Protein AF-A0A7S2CZV7-F1 (afdb_monomer_lite)

Secondary structure (DSSP, 8-state):
--HHHHHHHHHHHHHHHHHHTTS-S-TTT-GGGGS--TTGGGS-HHHHHHHHH-SSHHHHHHHHHHHHHHHHHHTTS----HHHHHHHHHHHHHHHHHHHHHHHHH-

Structure (mmCIF, N/CA/C/O backbone):
data_AF-A0A7S2CZV7-F1
#
_entry.id   AF-A0A7S2CZV7-F1
#
loop_
_atom_site.group_PDB
_atom_site.id
_atom_site.type_symbol
_atom_site.label_atom_id
_atom_site.label_alt_id
_atom_site.label_comp_id
_atom_site.label_asym_id
_atom_site.label_entity_id
_atom_site.label_seq_id
_atom_site.pdbx_PDB_ins_code
_atom_site.Cartn_x
_atom_site.Cartn_y
_atom_site.Cartn_z
_atom_site.occupancy
_atom_site.B_iso_or_equiv
_atom_site.auth_seq_id
_atom_site.auth_comp_id
_atom_site.auth_asym_id
_atom_site.auth_atom_id
_atom_site.pdbx_PDB_model_num
ATOM 1 N N . GLN A 1 1 ? -14.243 -10.858 3.213 1.00 54.34 1 GLN A N 1
ATOM 2 C CA . GLN A 1 1 ? -13.498 -10.405 4.406 1.00 54.34 1 GLN A CA 1
ATOM 3 C C . GLN A 1 1 ? -12.040 -10.867 4.311 1.00 54.34 1 GLN A C 1
ATOM 5 O O . GLN A 1 1 ? -11.707 -11.870 4.906 1.00 54.34 1 GLN A O 1
ATOM 10 N N . GLN A 1 2 ? -11.210 -10.199 3.491 1.00 76.75 2 GLN A N 1
ATOM 11 C CA . GLN A 1 2 ? -9.729 -10.310 3.434 1.00 76.75 2 GLN A CA 1
ATOM 12 C C . GLN A 1 2 ? -9.140 -9.090 2.670 1.00 76.75 2 GLN A C 1
ATOM 14 O O . GLN A 1 2 ? -8.228 -9.224 1.864 1.00 76.75 2 GLN A O 1
ATOM 19 N N . VAL A 1 3 ? -9.711 -7.887 2.835 1.00 86.56 3 VAL A N 1
ATOM 20 C CA . VAL A 1 3 ? -9.365 -6.721 1.985 1.00 86.56 3 VAL A CA 1
ATOM 21 C C . VAL A 1 3 ? -7.910 -6.281 2.186 1.00 86.56 3 VAL A C 1
ATOM 23 O O . VAL A 1 3 ? -7.217 -6.005 1.214 1.00 86.56 3 VAL A O 1
ATOM 26 N N . LEU A 1 4 ? -7.419 -6.312 3.428 1.00 89.44 4 LEU A N 1
ATOM 27 C CA . LEU A 1 4 ? -6.051 -5.914 3.767 1.00 89.44 4 LEU A CA 1
ATOM 28 C C . LEU A 1 4 ? -4.996 -6.753 3.027 1.00 89.44 4 LEU A C 1
ATOM 30 O O . LEU A 1 4 ? -4.095 -6.201 2.405 1.00 89.44 4 LEU A O 1
ATOM 34 N N . VAL A 1 5 ? -5.138 -8.083 3.038 1.00 89.81 5 VAL A N 1
ATOM 35 C CA . VAL A 1 5 ? -4.208 -9.010 2.363 1.00 89.81 5 VAL A CA 1
ATOM 36 C C . VAL A 1 5 ? -4.161 -8.742 0.858 1.00 89.81 5 VAL A C 1
ATOM 38 O O . VAL A 1 5 ? -3.094 -8.758 0.249 1.00 89.81 5 VAL A O 1
ATOM 41 N N . ARG A 1 6 ? -5.315 -8.439 0.259 1.00 88.50 6 ARG A N 1
ATOM 42 C CA . ARG A 1 6 ? -5.429 -8.136 -1.173 1.00 88.50 6 ARG A CA 1
ATOM 43 C C . ARG A 1 6 ? -4.771 -6.810 -1.525 1.00 88.50 6 ARG A C 1
ATOM 45 O O . ARG A 1 6 ? -4.072 -6.737 -2.527 1.00 88.50 6 ARG A O 1
ATOM 52 N N . LEU A 1 7 ? -4.938 -5.787 -0.685 1.00 91.06 7 LEU A N 1
ATOM 53 C CA . LEU A 1 7 ? -4.245 -4.512 -0.862 1.00 91.06 7 LEU A CA 1
ATOM 54 C C . LEU A 1 7 ? -2.726 -4.672 -0.742 1.00 91.06 7 LEU A C 1
ATOM 56 O O . LEU A 1 7 ? -2.011 -4.072 -1.532 1.00 91.06 7 LEU A O 1
ATOM 60 N N . PHE A 1 8 ? -2.223 -5.522 0.160 1.00 91.88 8 PHE A N 1
ATOM 61 C CA . PHE A 1 8 ? -0.790 -5.842 0.216 1.00 91.88 8 PHE A CA 1
ATOM 62 C C . PHE A 1 8 ? -0.301 -6.607 -1.022 1.00 91.88 8 PHE A C 1
ATOM 64 O O . PHE A 1 8 ? 0.773 -6.304 -1.538 1.00 91.88 8 PHE A O 1
ATOM 71 N N . SER A 1 9 ? -1.089 -7.558 -1.537 1.00 90.62 9 SER A N 1
ATOM 72 C CA . SER A 1 9 ? -0.786 -8.245 -2.801 1.00 90.62 9 SER A CA 1
ATOM 73 C C . SER A 1 9 ? -0.729 -7.258 -3.972 1.00 90.62 9 SER A C 1
ATOM 75 O O . SER A 1 9 ? 0.213 -7.299 -4.763 1.00 90.62 9 SER A O 1
ATOM 77 N N . LEU A 1 10 ? -1.684 -6.324 -4.040 1.00 89.69 10 LEU A N 1
ATOM 78 C CA . LEU A 1 10 ? -1.700 -5.266 -5.043 1.00 89.69 10 LEU A CA 1
ATOM 79 C C . LEU A 1 10 ? -0.513 -4.311 -4.883 1.00 89.69 10 LEU A C 1
ATOM 81 O O . LEU A 1 10 ? 0.135 -4.017 -5.881 1.00 89.69 10 LEU A O 1
ATOM 85 N N . LEU A 1 11 ? -0.210 -3.872 -3.654 1.00 92.25 11 LEU A N 1
ATOM 86 C CA . LEU A 1 11 ? 0.920 -2.993 -3.336 1.00 92.25 11 LEU A CA 1
ATOM 87 C C . LEU A 1 11 ? 2.228 -3.594 -3.851 1.00 92.25 11 LEU A C 1
ATOM 89 O O . LEU A 1 11 ? 3.009 -2.900 -4.493 1.00 92.25 11 LEU A O 1
ATOM 93 N N . HIS A 1 12 ? 2.437 -4.889 -3.610 1.00 90.00 12 HIS A N 1
ATOM 94 C CA . HIS A 1 12 ? 3.626 -5.595 -4.070 1.00 90.00 12 HIS A CA 1
ATOM 95 C C . HIS A 1 12 ? 3.737 -5.602 -5.600 1.00 90.00 12 HIS A C 1
ATOM 97 O O . HIS A 1 12 ? 4.790 -5.270 -6.139 1.00 90.00 12 HIS A O 1
ATOM 103 N N . ALA A 1 13 ? 2.645 -5.918 -6.302 1.00 88.56 13 ALA A N 1
ATOM 104 C CA . ALA A 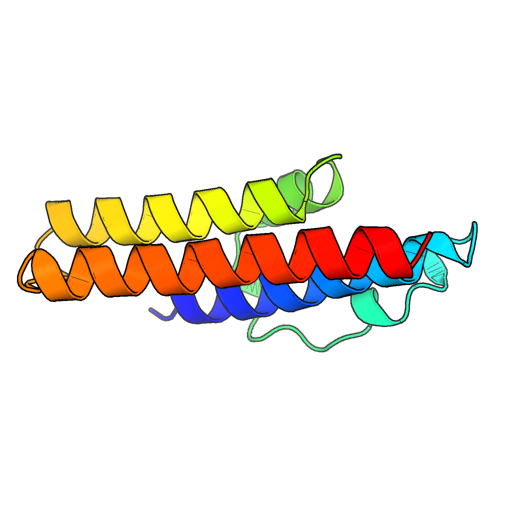1 13 ? 2.641 -5.937 -7.761 1.00 88.56 13 ALA A CA 1
ATOM 105 C C . ALA A 1 13 ? 2.882 -4.547 -8.368 1.00 88.56 13 ALA A C 1
ATOM 107 O O . ALA A 1 13 ? 3.665 -4.428 -9.306 1.00 88.56 13 ALA A O 1
ATOM 108 N N . VAL A 1 14 ? 2.249 -3.489 -7.839 1.00 88.25 14 VAL A N 1
ATOM 109 C CA . VAL A 1 14 ? 2.450 -2.127 -8.367 1.00 88.25 14 VAL A CA 1
ATOM 110 C C . VAL A 1 14 ? 3.829 -1.571 -8.029 1.00 88.25 14 VAL A C 1
ATOM 112 O O . VAL A 1 14 ? 4.391 -0.865 -8.855 1.00 88.25 14 VAL A O 1
ATOM 115 N N . ALA A 1 15 ? 4.391 -1.912 -6.867 1.00 90.38 15 ALA A N 1
ATOM 116 C CA . ALA A 1 15 ? 5.749 -1.523 -6.496 1.00 90.38 15 ALA A CA 1
ATOM 117 C C . ALA A 1 15 ? 6.784 -2.179 -7.412 1.00 90.38 15 ALA A C 1
ATOM 119 O O . ALA A 1 15 ? 7.685 -1.515 -7.912 1.00 90.38 15 ALA A O 1
ATOM 120 N N . LEU A 1 16 ? 6.633 -3.477 -7.678 1.00 88.12 16 LEU A N 1
ATOM 121 C CA . LEU A 1 16 ? 7.537 -4.181 -8.577 1.00 88.12 16 LEU A CA 1
ATOM 122 C C . LEU A 1 16 ? 7.387 -3.696 -10.024 1.00 88.12 16 LEU A C 1
ATOM 124 O O . LEU A 1 16 ? 8.389 -3.542 -10.710 1.00 88.12 16 LEU A O 1
ATOM 128 N N . ALA A 1 17 ? 6.163 -3.377 -10.457 1.00 84.88 17 ALA A N 1
ATOM 129 C CA . ALA A 1 17 ? 5.927 -2.767 -11.763 1.00 84.88 17 ALA A CA 1
ATOM 130 C C . ALA A 1 17 ? 6.667 -1.436 -11.915 1.00 84.88 17 ALA A C 1
ATOM 132 O O . ALA A 1 17 ? 7.309 -1.235 -12.936 1.00 84.88 17 ALA A O 1
ATOM 133 N N . ASP A 1 18 ? 6.617 -0.564 -10.905 1.00 85.62 18 ASP A N 1
ATOM 134 C CA . ASP A 1 18 ? 7.304 0.735 -10.934 1.00 85.62 18 ASP A CA 1
ATOM 135 C C . ASP A 1 18 ? 8.832 0.578 -10.973 1.00 85.62 18 ASP A C 1
ATOM 137 O O . ASP A 1 18 ? 9.512 1.309 -11.687 1.00 85.62 18 ASP A O 1
ATOM 141 N N . ILE A 1 19 ? 9.367 -0.415 -10.252 1.00 85.88 19 ILE A N 1
ATOM 142 C CA . ILE A 1 19 ? 10.800 -0.741 -10.274 1.00 85.88 19 ILE A CA 1
ATOM 143 C C . ILE A 1 19 ? 11.212 -1.292 -11.649 1.00 85.88 19 ILE A C 1
ATOM 145 O O . ILE A 1 19 ? 12.279 -0.939 -12.151 1.00 85.88 19 ILE A O 1
ATOM 149 N N . GLU A 1 20 ? 10.392 -2.149 -12.265 1.00 80.88 20 GLU A N 1
ATOM 150 C CA . GLU A 1 20 ? 10.652 -2.751 -13.582 1.00 80.88 20 GLU A CA 1
ATOM 151 C C . GLU A 1 20 ? 10.525 -1.745 -14.745 1.00 80.88 20 GLU A C 1
ATOM 153 O O . GLU A 1 20 ? 11.305 -1.808 -15.699 1.00 80.88 20 GLU A O 1
ATOM 158 N N . ASP A 1 21 ? 9.577 -0.801 -14.678 1.00 68.94 21 ASP A N 1
ATOM 159 C CA . ASP A 1 21 ? 9.247 0.146 -15.763 1.00 68.94 21 ASP A CA 1
ATOM 160 C C . ASP A 1 21 ? 10.389 1.143 -16.077 1.00 68.94 21 ASP A C 1
ATOM 162 O O . ASP A 1 21 ? 10.356 1.854 -17.081 1.00 68.94 21 ASP A O 1
ATOM 166 N N . CYS A 1 22 ? 11.468 1.155 -15.284 1.00 57.41 22 CYS A N 1
ATOM 167 C CA . CYS A 1 22 ? 12.674 1.942 -15.563 1.00 57.41 22 CYS A CA 1
ATOM 168 C C . CYS A 1 22 ? 13.463 1.457 -16.799 1.00 57.41 22 CYS A C 1
ATOM 170 O O . CYS A 1 22 ? 14.192 2.250 -17.399 1.00 57.41 22 CYS A O 1
ATOM 172 N N . THR A 1 23 ? 13.334 0.188 -17.220 1.00 53.34 23 THR A N 1
ATOM 173 C CA . THR A 1 23 ? 14.181 -0.390 -18.294 1.00 53.34 23 THR A CA 1
ATOM 174 C C . THR A 1 23 ? 13.508 -0.553 -19.660 1.00 53.34 23 THR A C 1
ATOM 176 O O . THR A 1 23 ? 14.212 -0.660 -20.668 1.00 53.34 23 THR A O 1
ATOM 179 N N . SER A 1 24 ? 12.176 -0.537 -19.757 1.00 53.12 24 SER A N 1
ATOM 180 C CA . SER A 1 24 ? 11.455 -0.807 -21.013 1.00 53.12 24 SER A CA 1
ATOM 181 C C . SER A 1 24 ? 10.356 0.219 -21.280 1.00 53.12 24 SER A C 1
ATOM 183 O O . SER A 1 24 ? 9.459 0.372 -20.469 1.00 53.12 24 SER A O 1
ATOM 18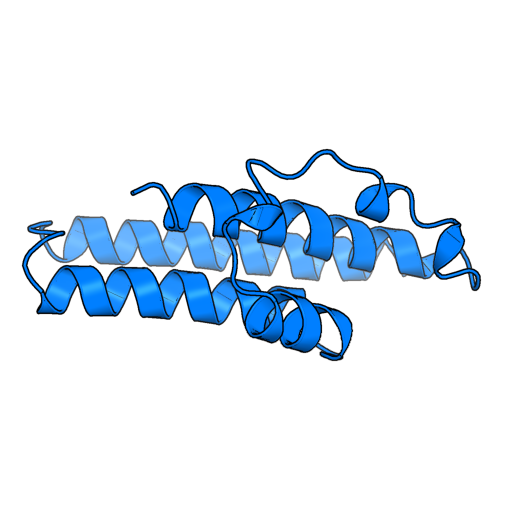5 N N . ARG A 1 25 ? 10.364 0.879 -22.450 1.00 53.28 25 ARG A N 1
ATOM 186 C CA . ARG A 1 25 ? 9.327 1.867 -22.844 1.00 53.28 25 ARG A CA 1
ATOM 187 C C . ARG A 1 25 ? 7.958 1.251 -23.169 1.00 53.28 25 ARG A C 1
ATOM 189 O O . ARG A 1 25 ? 7.014 1.990 -23.444 1.00 53.28 25 ARG A O 1
ATOM 196 N N . ASP A 1 26 ? 7.859 -0.075 -23.176 1.00 56.53 26 ASP A N 1
ATOM 197 C CA . ASP A 1 26 ? 6.626 -0.798 -23.461 1.00 56.53 26 ASP A CA 1
ATOM 198 C C . ASP A 1 26 ? 5.937 -1.205 -22.153 1.00 56.53 26 ASP A C 1
ATOM 200 O O . ASP A 1 26 ? 6.299 -2.181 -21.506 1.00 56.53 26 ASP A O 1
ATOM 204 N N . VAL A 1 27 ? 4.853 -0.510 -21.802 1.00 56.81 27 VAL A N 1
ATOM 205 C CA . VAL A 1 27 ? 4.006 -0.820 -20.628 1.00 56.81 27 VAL A CA 1
ATOM 206 C C . VAL A 1 27 ? 3.483 -2.272 -20.654 1.00 56.81 27 VAL A C 1
ATOM 208 O O . VAL A 1 27 ? 3.134 -2.848 -19.627 1.00 56.81 27 VAL A O 1
ATOM 211 N N . THR A 1 28 ? 3.436 -2.900 -21.835 1.00 56.31 28 THR A N 1
ATOM 212 C CA . THR A 1 28 ? 3.040 -4.304 -22.026 1.00 56.31 28 THR A CA 1
ATOM 213 C C . THR A 1 28 ? 4.145 -5.325 -21.726 1.00 56.31 28 THR A C 1
ATOM 215 O O . THR A 1 28 ? 3.835 -6.515 -21.628 1.00 56.31 28 THR A O 1
ATOM 218 N N . SER A 1 29 ? 5.414 -4.910 -21.601 1.00 56.56 29 SER A N 1
ATOM 219 C CA . SER A 1 29 ? 6.533 -5.812 -21.283 1.00 56.56 29 SER A CA 1
ATOM 220 C C . SER A 1 29 ? 6.825 -5.947 -19.792 1.00 56.56 29 SER A C 1
ATOM 222 O O . SER A 1 29 ? 7.551 -6.870 -19.428 1.00 56.56 29 SER A O 1
ATOM 224 N N . VAL A 1 30 ? 6.237 -5.100 -18.941 1.00 59.88 30 VAL A N 1
ATOM 225 C CA . VAL A 1 30 ? 6.401 -5.165 -17.482 1.00 59.88 30 VAL A CA 1
ATOM 226 C C . VAL A 1 30 ? 5.879 -6.515 -16.975 1.00 59.88 30 VAL A C 1
ATOM 228 O O . VAL A 1 30 ? 4.690 -6.837 -17.098 1.00 59.88 30 VAL A O 1
ATOM 231 N N . ALA A 1 31 ? 6.785 -7.340 -16.447 1.00 61.97 31 ALA A N 1
ATOM 232 C CA . ALA A 1 31 ? 6.474 -8.682 -15.968 1.00 61.97 31 ALA A CA 1
ATOM 233 C C . ALA A 1 31 ? 5.547 -8.618 -14.752 1.00 61.97 31 ALA A C 1
ATOM 235 O O . ALA A 1 31 ? 4.709 -9.504 -14.572 1.00 61.97 31 ALA A O 1
ATOM 236 N N . ALA A 1 32 ? 5.612 -7.526 -13.991 1.00 59.72 32 ALA A N 1
ATOM 237 C CA . ALA A 1 32 ? 4.807 -7.343 -12.804 1.00 59.72 32 ALA A CA 1
ATOM 238 C C . ALA A 1 32 ? 3.291 -7.299 -13.039 1.00 59.72 32 ALA A C 1
ATOM 240 O O . ALA A 1 32 ? 2.526 -7.770 -12.197 1.00 59.72 32 ALA A O 1
ATOM 241 N N . PHE A 1 33 ? 2.831 -6.850 -14.212 1.00 63.88 33 PHE A N 1
ATOM 242 C CA . PHE A 1 33 ? 1.406 -6.921 -14.567 1.00 63.88 33 PHE A CA 1
ATOM 243 C C . PHE A 1 33 ? 0.921 -8.342 -14.888 1.00 63.88 33 PHE A C 1
ATOM 245 O O . PHE A 1 33 ? -0.280 -8.548 -15.062 1.00 63.88 33 PHE A O 1
ATOM 252 N N . LYS A 1 34 ? 1.831 -9.319 -14.970 1.00 66.75 34 LYS A N 1
ATOM 253 C CA . LYS A 1 34 ? 1.510 -10.740 -15.157 1.00 66.75 34 LYS A CA 1
ATOM 254 C C . LYS A 1 34 ? 1.434 -11.503 -13.836 1.00 66.75 34 LYS A C 1
ATOM 256 O O . LYS A 1 34 ? 1.060 -12.673 -13.865 1.00 66.75 34 LYS A O 1
ATOM 261 N N . TYR A 1 35 ? 1.791 -10.887 -12.704 1.00 72.31 35 TYR A N 1
ATOM 262 C CA . TYR A 1 35 ? 1.662 -11.558 -11.416 1.00 72.31 35 TYR A CA 1
ATOM 263 C C . TYR A 1 35 ? 0.197 -11.833 -11.098 1.00 72.31 35 TYR A C 1
ATOM 265 O O . TYR A 1 35 ? -0.677 -10.977 -11.251 1.00 72.31 35 TYR A O 1
ATOM 273 N N . GLU A 1 36 ? -0.055 -13.050 -10.629 1.00 72.62 36 GLU A N 1
ATOM 274 C CA . GLU A 1 36 ? -1.356 -13.422 -10.109 1.00 72.62 36 GLU A CA 1
ATOM 275 C C . GLU A 1 36 ? -1.586 -12.674 -8.793 1.00 72.62 36 GLU A C 1
ATOM 277 O O . GLU A 1 36 ? -0.907 -12.887 -7.788 1.00 72.62 36 GLU A O 1
ATOM 282 N N . LEU A 1 37 ? -2.532 -11.741 -8.823 1.00 78.44 37 LEU A N 1
ATOM 283 C CA . LEU A 1 37 ? -2.985 -11.026 -7.641 1.00 78.44 37 LEU A CA 1
ATOM 284 C C . LEU A 1 37 ? -3.957 -11.901 -6.856 1.00 78.44 37 LEU A C 1
ATOM 286 O O . LEU A 1 37 ? -4.846 -12.532 -7.432 1.00 78.44 37 LEU A O 1
ATOM 290 N N . VAL A 1 38 ? -3.848 -11.869 -5.528 1.00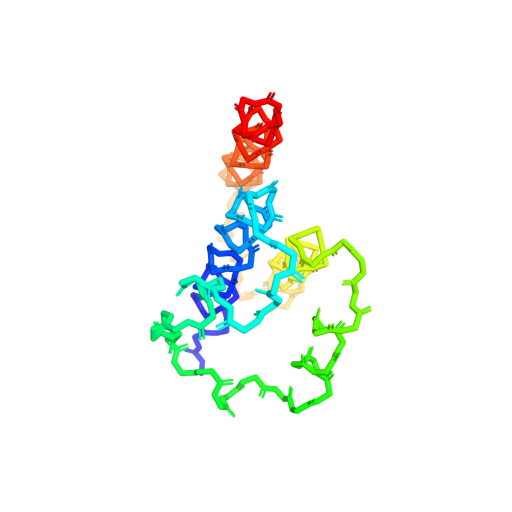 79.12 38 VAL A N 1
ATOM 291 C CA . VAL A 1 38 ? -4.793 -12.574 -4.659 1.00 79.12 38 VAL A CA 1
ATOM 292 C C . VAL A 1 38 ? -6.178 -11.933 -4.805 1.00 79.12 38 VAL A C 1
ATOM 294 O O . VAL A 1 38 ? -6.427 -10.863 -4.258 1.00 79.12 38 VAL A O 1
ATOM 297 N N . ASP A 1 39 ? -7.079 -12.601 -5.532 1.00 70.56 39 ASP A N 1
ATOM 298 C CA . ASP A 1 39 ? -8.477 -12.200 -5.767 1.00 70.56 39 ASP A CA 1
ATOM 299 C C . ASP A 1 39 ? -8.646 -10.727 -6.204 1.00 70.56 39 ASP A C 1
ATOM 301 O O . ASP A 1 39 ? -9.321 -9.923 -5.551 1.00 70.56 39 ASP A O 1
ATOM 305 N N . ALA A 1 40 ? -8.019 -10.365 -7.331 1.00 62.66 40 ALA A N 1
ATOM 306 C CA . ALA A 1 40 ? -8.077 -9.012 -7.901 1.00 62.66 40 ALA A CA 1
ATOM 307 C C . ALA A 1 40 ? -9.505 -8.541 -8.216 1.00 62.66 40 ALA A C 1
ATOM 309 O O . ALA A 1 40 ? -9.812 -7.357 -8.113 1.00 62.66 40 ALA A O 1
ATOM 310 N N . THR A 1 41 ? -10.382 -9.473 -8.598 1.00 62.34 41 THR A N 1
ATOM 311 C CA . THR A 1 41 ? -11.771 -9.211 -9.002 1.00 62.34 41 THR A CA 1
ATOM 312 C C . THR A 1 41 ? -12.672 -8.768 -7.859 1.00 62.34 41 THR A C 1
ATOM 314 O O . THR A 1 41 ? -13.761 -8.258 -8.106 1.00 62.34 41 THR A O 1
ATOM 317 N N . ALA A 1 42 ? -12.239 -8.966 -6.615 1.00 62.91 42 ALA A N 1
ATOM 318 C CA . ALA A 1 42 ? -12.988 -8.545 -5.443 1.00 62.91 42 ALA A CA 1
ATOM 319 C C . ALA A 1 42 ? -12.644 -7.124 -4.965 1.00 62.91 42 ALA A C 1
ATOM 321 O O . ALA A 1 42 ? -13.261 -6.653 -4.008 1.00 62.91 42 ALA A O 1
ATOM 322 N N . LEU A 1 43 ? -11.676 -6.449 -5.599 1.00 74.56 43 LEU A N 1
ATOM 323 C CA . LEU A 1 43 ? -11.584 -4.991 -5.554 1.00 74.56 43 LEU A CA 1
ATOM 324 C C . LEU A 1 43 ? -12.575 -4.419 -6.566 1.00 74.56 43 LEU A C 1
ATOM 326 O O . LEU A 1 43 ? -12.739 -4.952 -7.665 1.00 74.56 43 LEU A O 1
ATOM 330 N N . ASP A 1 44 ? -13.257 -3.342 -6.199 1.00 82.81 44 ASP A N 1
ATOM 331 C CA . ASP A 1 44 ? -14.229 -2.734 -7.090 1.00 82.81 44 ASP A CA 1
ATOM 332 C C . ASP A 1 44 ? -13.544 -2.179 -8.354 1.00 82.81 44 ASP A C 1
ATOM 334 O O . ASP A 1 44 ? -12.389 -1.737 -8.362 1.00 82.81 44 ASP A O 1
ATOM 338 N N . SER A 1 45 ? -14.274 -2.229 -9.468 1.00 80.44 45 SER A N 1
ATOM 339 C CA . SER A 1 45 ? -13.747 -1.828 -10.777 1.00 80.44 45 SER A CA 1
ATOM 340 C C . SER A 1 45 ? -13.314 -0.356 -10.845 1.00 80.44 45 SER A C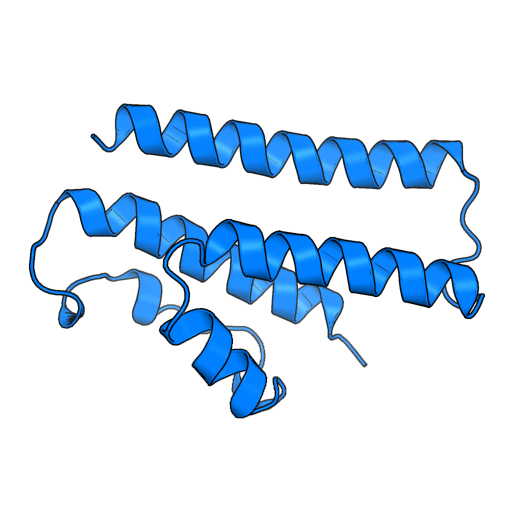 1
ATOM 342 O O . SER A 1 45 ? -12.500 0.012 -11.697 1.00 80.44 45 SER A O 1
ATOM 344 N N . GLU A 1 46 ? -13.840 0.494 -9.961 1.00 87.56 46 GLU A N 1
ATOM 345 C CA . GLU A 1 46 ? -13.478 1.903 -9.875 1.00 87.56 46 GLU A CA 1
ATOM 346 C C . GLU A 1 46 ? -12.119 2.083 -9.192 1.00 87.56 46 GLU A C 1
ATOM 348 O O . GLU A 1 46 ? -11.253 2.753 -9.758 1.00 87.56 46 GLU A O 1
ATOM 353 N N . SER A 1 47 ? -11.878 1.400 -8.075 1.00 85.56 47 SER A N 1
ATOM 354 C CA . SER A 1 47 ? -10.582 1.342 -7.399 1.00 85.56 47 SER A CA 1
ATOM 355 C C . SER A 1 47 ? -9.489 0.815 -8.326 1.00 85.56 47 SER A C 1
ATOM 357 O O . SER A 1 47 ? -8.436 1.439 -8.465 1.00 85.56 47 SER A O 1
ATOM 359 N N . LEU A 1 48 ? -9.744 -0.271 -9.066 1.00 82.75 48 LEU A N 1
ATOM 360 C CA . LEU A 1 48 ? -8.775 -0.791 -10.043 1.00 82.75 48 LEU A CA 1
ATOM 361 C C . LEU A 1 48 ? -8.454 0.230 -11.147 1.00 82.75 48 LEU A C 1
ATOM 363 O O . LEU A 1 48 ? -7.299 0.391 -11.554 1.00 82.75 48 LEU A O 1
ATOM 367 N N . ARG A 1 49 ? -9.464 0.970 -11.620 1.00 85.12 49 ARG A N 1
ATOM 368 C CA . ARG A 1 49 ? -9.263 2.070 -12.573 1.00 85.12 49 ARG A CA 1
ATOM 369 C C . ARG A 1 49 ? -8.474 3.227 -11.964 1.00 85.12 49 ARG A C 1
ATOM 371 O O . ARG A 1 49 ? -7.666 3.817 -12.680 1.00 85.12 49 ARG A O 1
ATOM 378 N N . ALA A 1 50 ? -8.711 3.567 -10.698 1.00 88.25 50 ALA A N 1
ATOM 379 C CA . ALA A 1 50 ? -7.994 4.628 -9.998 1.00 88.25 50 ALA A CA 1
ATOM 380 C C . ALA A 1 50 ? -6.500 4.292 -9.883 1.00 88.25 50 ALA A C 1
ATOM 382 O O . ALA A 1 50 ? -5.665 5.113 -10.259 1.00 88.25 50 ALA A O 1
ATOM 383 N N . VAL A 1 51 ? -6.165 3.052 -9.506 1.00 87.31 51 VAL A N 1
ATOM 384 C CA . VAL A 1 51 ? -4.775 2.567 -9.471 1.00 87.31 51 VAL A CA 1
ATOM 385 C C . VAL A 1 51 ? -4.139 2.621 -10.855 1.00 87.31 51 VAL A C 1
ATOM 387 O O . VAL A 1 51 ? -3.052 3.166 -11.007 1.00 87.31 51 VAL A O 1
ATOM 390 N N . LYS A 1 52 ? -4.832 2.144 -11.897 1.00 83.19 52 LYS A N 1
ATOM 391 C CA . LYS A 1 52 ? -4.295 2.164 -13.267 1.00 83.19 52 LYS A CA 1
ATOM 392 C C . LYS A 1 52 ? -3.999 3.579 -13.784 1.00 83.19 52 LYS A C 1
ATOM 394 O O . LYS A 1 52 ? -3.088 3.750 -14.587 1.00 83.19 52 LYS A O 1
ATOM 399 N N . ARG A 1 53 ? -4.778 4.581 -13.365 1.00 85.19 53 ARG A N 1
ATOM 400 C CA . ARG A 1 53 ? -4.637 5.983 -13.804 1.00 85.19 53 ARG A CA 1
ATOM 401 C C . ARG A 1 53 ? -3.692 6.810 -12.937 1.00 85.19 53 ARG A C 1
ATOM 403 O O . ARG A 1 53 ? -3.286 7.884 -13.374 1.00 85.19 53 ARG A O 1
ATOM 410 N N . SER A 1 54 ? -3.375 6.352 -11.729 1.00 88.38 54 SER A N 1
ATOM 411 C CA . SER A 1 54 ? -2.504 7.094 -10.821 1.00 88.38 54 SER A CA 1
ATOM 412 C C . SER A 1 54 ? -1.067 7.135 -11.346 1.00 88.38 54 SER A C 1
ATOM 414 O O . SER A 1 54 ? -0.532 6.135 -11.835 1.00 88.38 54 SER A O 1
ATOM 416 N N . GLN A 1 55 ? -0.427 8.297 -11.219 1.00 86.50 55 GLN A N 1
ATOM 417 C CA . GLN A 1 55 ? 1.019 8.425 -11.422 1.00 86.50 55 GLN A CA 1
ATOM 418 C C . GLN A 1 55 ? 1.798 7.877 -10.220 1.00 86.50 55 GLN A C 1
ATOM 420 O O . GLN A 1 55 ? 2.869 7.325 -10.405 1.00 86.50 55 GLN A O 1
ATOM 425 N N . ALA A 1 56 ? 1.212 7.946 -9.023 1.00 89.88 56 ALA A N 1
ATOM 426 C CA . ALA A 1 56 ? 1.767 7.449 -7.767 1.00 89.88 56 ALA A CA 1
ATOM 427 C C . ALA A 1 56 ? 0.938 6.241 -7.299 1.00 89.88 56 ALA A C 1
ATOM 429 O O . ALA A 1 56 ? 0.036 6.353 -6.462 1.00 89.88 56 ALA A O 1
ATOM 430 N N . LYS A 1 57 ? 1.108 5.097 -7.975 1.00 90.50 57 LYS A N 1
ATOM 431 C CA . LYS A 1 57 ? 0.256 3.905 -7.770 1.00 90.50 57 LYS A CA 1
ATOM 432 C C . LYS A 1 57 ? 0.565 3.235 -6.439 1.00 90.50 57 LYS A C 1
ATOM 434 O O . LYS A 1 57 ? -0.356 2.818 -5.741 1.00 90.50 57 LYS A O 1
ATOM 439 N N . VAL A 1 58 ? 1.848 3.163 -6.100 1.00 93.12 58 VAL A N 1
ATOM 440 C CA . VAL A 1 58 ? 2.344 2.556 -4.863 1.00 93.12 58 VAL A CA 1
ATOM 441 C C . VAL A 1 58 ? 1.840 3.347 -3.660 1.00 93.12 58 VAL A C 1
ATOM 443 O O . VAL A 1 58 ? 1.215 2.779 -2.768 1.00 93.12 58 VAL A O 1
ATOM 446 N N . GLU A 1 59 ? 1.999 4.670 -3.684 1.00 95.06 59 GLU A N 1
ATOM 447 C CA . GLU A 1 59 ? 1.548 5.574 -2.627 1.00 95.06 59 GLU A CA 1
ATOM 448 C C . GLU A 1 59 ? 0.024 5.552 -2.461 1.00 95.06 59 GLU A C 1
ATOM 450 O O . GLU A 1 59 ? -0.472 5.572 -1.334 1.00 95.06 59 GLU A O 1
ATOM 455 N N . LEU A 1 60 ? -0.733 5.465 -3.561 1.00 94.19 60 LEU A N 1
ATOM 456 C CA . LEU A 1 60 ? -2.193 5.363 -3.509 1.00 94.19 60 LEU A CA 1
ATOM 457 C C . LEU A 1 60 ? -2.645 4.095 -2.767 1.00 94.19 60 LEU A C 1
ATOM 459 O O . LEU A 1 60 ? -3.474 4.171 -1.860 1.00 94.19 60 LEU A O 1
ATOM 463 N N . VAL A 1 61 ? -2.086 2.934 -3.121 1.00 93.69 61 VAL A N 1
ATOM 464 C CA . VAL A 1 61 ? -2.435 1.659 -2.472 1.00 93.69 61 VAL A CA 1
ATOM 465 C C . VAL A 1 61 ? -1.955 1.638 -1.017 1.00 93.69 61 VAL A C 1
ATOM 467 O O . VAL A 1 61 ? -2.676 1.170 -0.134 1.00 93.69 61 VAL A O 1
ATOM 470 N N . PHE A 1 62 ? -0.778 2.203 -0.741 1.00 95.69 62 PHE A N 1
ATOM 471 C CA . PHE A 1 62 ? -0.256 2.379 0.613 1.00 95.69 62 PHE A CA 1
ATOM 472 C C . PHE A 1 62 ? -1.196 3.218 1.491 1.00 95.69 62 PHE A C 1
ATOM 474 O O . PHE A 1 62 ? -1.479 2.855 2.635 1.00 95.69 62 PHE A O 1
ATOM 481 N N . GLN A 1 63 ? -1.743 4.309 0.948 1.00 95.31 63 GLN A N 1
ATOM 482 C CA . GLN A 1 63 ? -2.718 5.140 1.649 1.00 95.31 63 GLN A CA 1
ATOM 483 C C . GLN A 1 63 ? -4.012 4.374 1.952 1.00 95.31 63 GLN A C 1
ATOM 485 O O . GLN A 1 63 ? -4.531 4.480 3.063 1.00 95.31 63 GLN A O 1
ATOM 490 N N . TRP A 1 64 ? -4.511 3.560 1.018 1.00 94.88 64 TRP A N 1
ATOM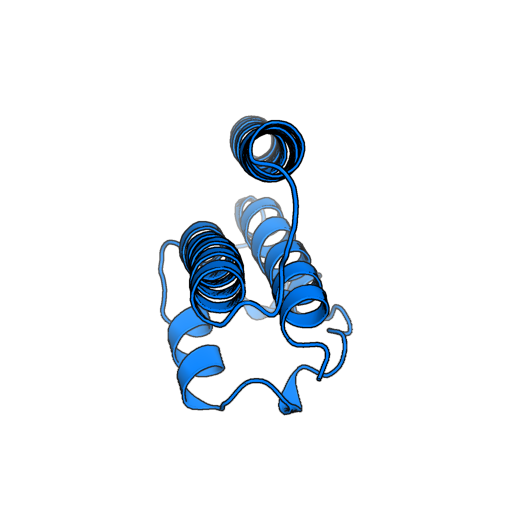 491 C CA . TRP A 1 64 ? -5.698 2.729 1.252 1.00 94.88 64 TRP A CA 1
ATOM 492 C C . TRP A 1 64 ? -5.493 1.684 2.346 1.00 94.88 64 TRP A C 1
ATOM 494 O O . TRP A 1 64 ? -6.404 1.442 3.135 1.00 94.88 64 TRP A O 1
ATOM 504 N N . ILE A 1 65 ? -4.298 1.095 2.440 1.00 94.44 65 ILE A N 1
ATOM 505 C CA . ILE A 1 65 ? -3.948 0.177 3.533 1.00 94.44 65 ILE A CA 1
ATOM 506 C C . ILE A 1 65 ? -4.034 0.900 4.879 1.00 94.44 65 ILE A C 1
ATOM 508 O O . ILE A 1 65 ? -4.678 0.401 5.802 1.00 94.44 65 ILE A O 1
ATOM 512 N N . GLN A 1 66 ? -3.425 2.083 4.992 1.00 94.19 66 GLN A N 1
ATOM 513 C CA . GLN A 1 66 ? -3.459 2.863 6.230 1.00 94.19 66 GLN A CA 1
ATOM 514 C C . GLN A 1 66 ? -4.884 3.284 6.598 1.00 94.19 66 GLN A C 1
ATOM 516 O O . GLN A 1 66 ? -5.292 3.107 7.744 1.00 94.19 66 GLN A O 1
ATOM 521 N N . GLN A 1 67 ? -5.654 3.780 5.627 1.00 94.00 67 GLN A N 1
ATOM 522 C CA . GLN A 1 67 ? -7.047 4.167 5.830 1.00 94.00 67 GLN A CA 1
ATOM 523 C C . GLN A 1 67 ? -7.887 2.983 6.323 1.00 94.00 67 GLN A C 1
ATOM 525 O O . GLN A 1 67 ? -8.588 3.111 7.324 1.00 94.00 67 GLN A O 1
ATOM 530 N N . LEU A 1 68 ? -7.753 1.812 5.693 1.00 92.69 68 LEU A N 1
ATOM 531 C CA . LEU A 1 68 ? -8.463 0.605 6.111 1.00 92.69 68 LEU A CA 1
ATOM 532 C C . LEU A 1 68 ? -8.112 0.213 7.554 1.00 92.69 68 LEU A C 1
ATOM 534 O O . LEU A 1 68 ? -8.993 -0.190 8.312 1.00 92.69 68 LEU A O 1
ATOM 538 N N . ILE A 1 69 ? -6.841 0.321 7.953 1.00 91.75 69 ILE A N 1
ATOM 539 C CA . ILE A 1 69 ? -6.418 0.036 9.332 1.00 91.75 69 ILE A CA 1
ATOM 540 C C . ILE A 1 69 ? -7.073 1.025 10.308 1.00 91.75 69 ILE A C 1
ATOM 542 O O . ILE A 1 69 ? -7.646 0.580 11.302 1.00 91.75 69 ILE A O 1
ATOM 546 N N . VAL A 1 70 ? -7.045 2.332 10.015 1.00 92.00 70 VAL A N 1
ATOM 547 C CA . VAL A 1 70 ? -7.662 3.383 10.851 1.00 92.00 70 VAL A CA 1
ATOM 548 C C . VAL A 1 70 ? -9.166 3.166 11.007 1.00 92.00 70 VAL A C 1
ATOM 550 O O . VAL A 1 70 ? -9.660 3.100 12.129 1.00 92.00 70 VAL A O 1
ATOM 553 N N . GLU A 1 71 ? -9.884 2.932 9.909 1.00 92.12 71 GLU A N 1
ATOM 554 C CA . GLU A 1 71 ? -11.327 2.665 9.947 1.00 92.12 71 GLU A CA 1
ATOM 555 C C . GLU A 1 71 ? -11.666 1.432 10.797 1.00 92.12 71 GLU A C 1
ATOM 557 O O . GLU A 1 71 ? -12.670 1.406 11.506 1.00 92.12 71 GLU A O 1
ATOM 562 N N . ASN A 1 72 ? -10.831 0.388 10.762 1.00 90.00 72 ASN A N 1
ATOM 563 C CA . ASN A 1 72 ? -11.058 -0.818 11.560 1.00 90.00 72 ASN A CA 1
ATOM 564 C C . ASN A 1 72 ? -10.710 -0.639 13.047 1.00 90.00 72 ASN A C 1
ATOM 566 O O . ASN A 1 72 ? -11.236 -1.383 13.879 1.00 90.00 72 ASN A O 1
ATOM 570 N N . ILE A 1 73 ? -9.874 0.339 13.401 1.00 88.69 73 ILE A N 1
ATOM 571 C CA . ILE A 1 73 ? -9.668 0.752 14.796 1.00 88.69 73 ILE A CA 1
ATOM 572 C C . ILE A 1 73 ? -10.917 1.472 15.304 1.00 88.69 73 ILE A C 1
ATOM 574 O O . ILE A 1 73 ? -11.470 1.071 16.329 1.00 88.69 73 ILE A O 1
ATOM 578 N N . ASP A 1 74 ? -11.412 2.457 14.551 1.00 88.38 74 ASP A N 1
ATOM 579 C CA . ASP A 1 74 ? -12.595 3.247 14.916 1.00 88.38 74 ASP A CA 1
ATOM 580 C C . ASP A 1 74 ? -13.851 2.368 15.032 1.00 88.38 74 ASP A C 1
ATOM 582 O O . ASP A 1 74 ? -14.609 2.446 16.004 1.00 88.38 74 ASP A O 1
ATOM 586 N N . ASN A 1 75 ? -14.016 1.421 14.104 1.00 89.62 75 ASN A N 1
ATOM 587 C CA . ASN A 1 75 ? -15.096 0.432 14.124 1.00 89.62 75 ASN A CA 1
ATOM 588 C C . ASN A 1 75 ? -14.930 -0.651 15.206 1.00 89.62 75 ASN A C 1
ATOM 590 O O . ASN A 1 75 ? -15.742 -1.573 15.281 1.00 89.62 75 ASN A O 1
ATOM 594 N N . ASN A 1 76 ? -13.900 -0.564 16.057 1.00 83.88 76 ASN A N 1
ATOM 595 C CA . ASN A 1 76 ? -13.603 -1.514 17.132 1.00 83.88 76 ASN A CA 1
ATOM 596 C C . ASN A 1 76 ? -13.341 -2.960 16.663 1.00 83.88 76 ASN A C 1
ATOM 598 O O . ASN A 1 76 ? -13.381 -3.885 17.480 1.00 83.88 76 ASN A O 1
ATOM 602 N N . VAL A 1 77 ? -13.041 -3.162 15.376 1.00 86.56 77 VAL A N 1
ATOM 603 C CA . VAL A 1 77 ? -12.616 -4.456 14.817 1.00 86.56 77 VAL A CA 1
ATOM 604 C C . VAL A 1 77 ? -11.182 -4.765 15.259 1.00 86.56 77 VAL A C 1
ATOM 606 O O . VAL A 1 77 ? -10.872 -5.896 15.632 1.00 86.56 77 VAL A O 1
ATOM 609 N N . LEU A 1 78 ? -10.317 -3.748 15.288 1.00 82.31 78 LEU A N 1
ATOM 610 C CA . LEU A 1 78 ? -8.939 -3.828 15.770 1.00 82.31 78 LEU A CA 1
ATOM 611 C C . LEU A 1 78 ? -8.831 -3.257 17.190 1.00 82.31 78 LEU A C 1
ATOM 613 O O . LEU A 1 78 ? -8.530 -2.083 17.387 1.00 82.31 78 LEU A O 1
ATOM 617 N N . ARG A 1 79 ? -9.031 -4.104 18.205 1.00 83.06 79 ARG A N 1
ATOM 618 C CA . ARG A 1 79 ? -8.785 -3.756 19.619 1.00 83.06 79 ARG A CA 1
ATOM 619 C C . ARG A 1 79 ? -7.354 -4.090 20.027 1.00 83.06 79 ARG A C 1
ATOM 621 O O . ARG A 1 79 ? -7.113 -5.021 20.792 1.00 83.06 79 ARG A O 1
ATOM 628 N N . ILE A 1 80 ? -6.402 -3.351 19.469 1.00 84.56 80 ILE A N 1
ATOM 629 C CA . ILE A 1 80 ? -4.968 -3.560 19.689 1.00 84.56 80 ILE A CA 1
ATOM 630 C C . ILE A 1 80 ? -4.412 -2.398 20.533 1.00 84.56 80 ILE A C 1
ATOM 632 O O . ILE A 1 80 ? -4.748 -1.246 20.262 1.00 84.56 80 ILE A O 1
ATOM 636 N N . PRO A 1 81 ? -3.553 -2.653 21.539 1.00 87.69 81 PRO A N 1
ATOM 637 C CA . PRO A 1 81 ? -2.859 -1.596 22.271 1.00 87.69 81 PRO A CA 1
ATOM 638 C C . PRO A 1 81 ? -2.063 -0.660 21.351 1.00 87.69 81 PRO A C 1
ATOM 640 O O . PRO A 1 81 ? -1.348 -1.124 20.458 1.00 87.69 81 PRO A O 1
ATOM 643 N N . SER A 1 82 ? -2.104 0.647 21.631 1.00 85.06 82 SER A N 1
ATOM 644 C CA . SER A 1 82 ? -1.445 1.681 20.819 1.00 85.06 82 SER A CA 1
ATOM 645 C C . SER A 1 82 ? 0.026 1.388 20.480 1.00 85.06 82 SER A C 1
ATOM 647 O O . SER A 1 82 ? 0.389 1.575 19.323 1.00 85.06 82 SER A O 1
ATOM 649 N N . PRO A 1 83 ? 0.881 0.866 21.389 1.00 88.75 83 PRO A N 1
ATOM 650 C CA . PRO A 1 83 ? 2.280 0.579 21.053 1.00 88.75 83 PRO A CA 1
ATOM 651 C C . PRO A 1 83 ? 2.463 -0.466 19.943 1.00 88.75 83 PRO A C 1
ATOM 653 O O . PRO A 1 83 ? 3.377 -0.351 19.128 1.00 88.75 83 PRO A O 1
ATOM 656 N N . LEU A 1 84 ? 1.596 -1.482 19.889 1.00 89.12 84 LEU A N 1
ATOM 657 C CA . LEU A 1 84 ? 1.655 -2.514 18.851 1.00 89.12 84 LEU A CA 1
ATOM 658 C C . LEU A 1 84 ? 1.173 -1.969 17.510 1.00 89.12 84 LEU A C 1
ATOM 660 O O . LEU A 1 84 ? 1.745 -2.289 16.471 1.00 89.12 84 LEU A O 1
ATOM 664 N N . LEU A 1 85 ? 0.157 -1.108 17.547 1.00 87.81 85 LEU A N 1
ATOM 665 C CA . LEU A 1 85 ? -0.342 -0.446 16.356 1.00 87.81 85 LEU A CA 1
ATOM 666 C C . LEU A 1 85 ? 0.698 0.518 15.770 1.00 87.81 85 LEU A C 1
ATOM 668 O O . LEU A 1 85 ? 0.970 0.465 14.573 1.00 87.81 85 LEU A O 1
ATOM 672 N N . SER A 1 86 ? 1.331 1.341 16.609 1.00 90.62 86 SER A N 1
ATOM 673 C CA . SER A 1 86 ? 2.421 2.224 16.182 1.00 90.62 86 SER A CA 1
ATOM 674 C C . SER A 1 86 ? 3.561 1.436 15.545 1.00 90.62 86 SER A C 1
ATOM 676 O O . SER A 1 86 ? 4.077 1.840 14.506 1.00 90.62 86 SER A O 1
ATOM 678 N N . ARG A 1 87 ? 3.917 0.279 16.120 1.00 93.81 87 ARG A N 1
ATOM 679 C CA . ARG A 1 87 ? 4.922 -0.608 15.529 1.00 93.81 87 ARG A CA 1
ATOM 680 C C . ARG A 1 87 ? 4.485 -1.139 14.163 1.00 93.81 87 ARG A C 1
ATOM 682 O O . ARG A 1 87 ? 5.290 -1.132 13.244 1.00 93.81 87 ARG A O 1
ATOM 689 N N . ALA A 1 88 ? 3.229 -1.554 14.003 1.00 91.50 88 ALA A N 1
ATOM 690 C CA . ALA A 1 88 ? 2.720 -2.018 12.712 1.00 91.50 88 ALA A CA 1
ATOM 691 C C . ALA A 1 88 ? 2.807 -0.926 11.630 1.00 91.50 88 ALA A C 1
ATOM 693 O O . ALA A 1 88 ? 3.304 -1.191 10.539 1.00 91.50 88 ALA A O 1
ATOM 694 N N . PHE A 1 89 ? 2.405 0.312 11.944 1.00 92.56 89 PHE A N 1
ATOM 695 C CA . PHE A 1 89 ? 2.568 1.445 11.026 1.00 92.56 89 PHE A CA 1
ATOM 696 C C . PHE A 1 89 ? 4.038 1.739 10.713 1.00 92.56 89 PHE A C 1
ATOM 698 O O . PHE A 1 89 ? 4.364 2.043 9.569 1.00 92.56 89 PHE A O 1
ATOM 705 N N . GLN A 1 90 ? 4.927 1.612 11.700 1.00 95.06 90 GLN A N 1
ATOM 706 C CA . GLN A 1 90 ? 6.360 1.803 11.496 1.00 95.06 90 GLN A CA 1
ATOM 707 C C . GLN A 1 90 ? 6.952 0.758 10.540 1.00 95.06 90 GLN A C 1
ATOM 709 O O . GLN A 1 90 ? 7.676 1.130 9.624 1.00 95.06 90 GLN A O 1
ATOM 714 N N . GLU A 1 91 ? 6.619 -0.526 10.698 1.00 94.75 91 GLU A N 1
ATOM 715 C CA . GLU A 1 91 ? 7.078 -1.581 9.778 1.00 94.75 91 GLU A CA 1
ATOM 716 C C . GLU A 1 91 ? 6.555 -1.358 8.351 1.00 94.75 91 GLU A C 1
ATOM 718 O O . GLU A 1 91 ? 7.292 -1.500 7.376 1.00 94.75 91 GLU A O 1
ATOM 723 N N . ILE A 1 92 ? 5.294 -0.941 8.222 1.00 93.81 92 ILE A N 1
ATOM 724 C CA . ILE A 1 92 ? 4.683 -0.607 6.932 1.00 93.81 92 ILE A CA 1
ATOM 725 C C . ILE A 1 92 ? 5.408 0.590 6.283 1.00 93.81 92 ILE A C 1
ATOM 727 O O . ILE A 1 92 ? 5.754 0.532 5.103 1.00 93.81 92 ILE A O 1
ATOM 731 N N . ALA A 1 93 ? 5.719 1.639 7.051 1.00 94.88 93 ALA A N 1
ATOM 732 C CA . ALA A 1 93 ? 6.484 2.793 6.576 1.00 94.88 93 ALA A CA 1
ATOM 733 C C . ALA A 1 93 ? 7.925 2.427 6.178 1.00 94.88 93 ALA A C 1
ATOM 735 O O . ALA A 1 93 ? 8.412 2.893 5.147 1.00 94.88 93 ALA A O 1
ATOM 736 N N . ASN A 1 94 ? 8.588 1.547 6.936 1.00 96.19 94 ASN A N 1
ATOM 737 C CA . ASN A 1 94 ? 9.910 1.022 6.582 1.00 96.19 94 ASN A CA 1
ATOM 738 C C . ASN A 1 94 ? 9.888 0.316 5.214 1.00 96.19 94 ASN A C 1
ATOM 740 O O . ASN A 1 94 ? 10.841 0.441 4.446 1.00 96.19 94 ASN A O 1
ATOM 744 N N . GLY A 1 95 ? 8.791 -0.372 4.875 1.00 93.69 95 GLY A N 1
ATOM 745 C CA . GLY A 1 95 ? 8.588 -0.957 3.547 1.00 93.69 95 GLY A CA 1
ATOM 746 C C . GLY A 1 95 ? 8.610 0.078 2.416 1.00 93.69 95 GLY A C 1
ATOM 747 O O . GLY A 1 95 ? 9.240 -0.158 1.388 1.00 93.69 95 GLY A O 1
ATOM 748 N N . MET A 1 96 ? 7.997 1.250 2.617 1.00 95.25 96 MET A N 1
ATOM 749 C CA . MET A 1 96 ? 8.039 2.344 1.632 1.00 95.25 96 MET A CA 1
ATOM 750 C C . MET A 1 96 ? 9.432 2.950 1.489 1.00 95.25 96 MET A C 1
ATOM 752 O O . MET A 1 96 ? 9.852 3.240 0.373 1.00 95.25 96 MET A O 1
ATOM 756 N N . VAL A 1 97 ? 10.177 3.079 2.592 1.00 95.75 97 VAL A N 1
ATOM 757 C CA . VAL A 1 97 ? 11.585 3.500 2.534 1.00 95.75 97 VAL A CA 1
ATOM 758 C C . VAL A 1 97 ? 12.390 2.515 1.686 1.00 95.75 97 VAL A C 1
ATOM 760 O O . VAL A 1 97 ? 13.089 2.933 0.768 1.00 95.75 97 VAL A O 1
ATOM 763 N N . ALA A 1 98 ? 12.248 1.208 1.927 1.00 94.19 98 ALA A N 1
ATOM 764 C CA . ALA A 1 98 ? 12.935 0.183 1.142 1.00 94.19 98 ALA A CA 1
ATOM 765 C C . ALA A 1 98 ? 12.545 0.214 -0.348 1.00 94.19 98 ALA A C 1
ATOM 767 O O . ALA A 1 98 ? 13.409 0.050 -1.212 1.00 94.19 98 ALA A O 1
ATOM 768 N N . PHE A 1 99 ? 11.270 0.463 -0.660 1.00 93.38 99 PHE A N 1
ATOM 769 C CA . PHE A 1 99 ? 10.805 0.665 -2.033 1.00 93.38 99 PHE A CA 1
ATOM 770 C C . PHE A 1 99 ? 11.488 1.872 -2.694 1.00 93.38 99 PHE A C 1
ATOM 772 O O . PHE A 1 99 ? 12.076 1.727 -3.765 1.00 93.38 99 PHE A O 1
ATOM 779 N N . HIS A 1 100 ? 11.482 3.045 -2.052 1.00 92.94 100 HIS A N 1
ATOM 780 C CA . HIS A 1 100 ? 12.110 4.245 -2.616 1.00 92.94 100 HIS A CA 1
ATOM 781 C C . HIS A 1 100 ? 13.633 4.113 -2.743 1.00 92.94 100 HIS A C 1
ATOM 783 O O . HIS A 1 100 ? 14.198 4.600 -3.719 1.00 92.94 100 HIS A O 1
ATOM 789 N N . GLU A 1 101 ? 14.311 3.423 -1.822 1.00 92.88 101 GLU A N 1
ATOM 790 C CA . GLU A 1 101 ? 15.732 3.084 -1.994 1.00 92.88 101 GLU A CA 1
ATOM 791 C C . GLU A 1 101 ? 15.954 2.141 -3.186 1.00 92.88 101 GLU A C 1
ATOM 793 O O . GLU A 1 101 ? 16.899 2.332 -3.949 1.00 92.88 101 GLU A O 1
ATOM 798 N N . SER A 1 102 ? 15.061 1.172 -3.407 1.00 90.81 102 SER A N 1
ATOM 799 C CA . SER A 1 102 ? 15.139 0.268 -4.566 1.00 90.81 102 SER A CA 1
ATOM 800 C C . SER A 1 102 ? 14.952 1.020 -5.889 1.00 90.81 102 SER A C 1
ATOM 802 O O . SER A 1 102 ? 15.685 0.771 -6.844 1.00 90.81 102 SER A O 1
ATOM 804 N N . MET A 1 103 ? 14.041 1.998 -5.933 1.00 89.50 103 MET A N 1
ATOM 805 C CA . MET A 1 103 ? 13.832 2.864 -7.102 1.00 89.50 103 MET A CA 1
ATOM 806 C C . MET A 1 103 ? 15.090 3.652 -7.489 1.00 89.50 103 MET A C 1
ATOM 808 O O . MET A 1 103 ? 15.398 3.776 -8.673 1.00 89.50 103 MET A O 1
ATOM 812 N N . LYS A 1 104 ? 15.857 4.144 -6.504 1.00 88.00 104 LYS A N 1
ATOM 813 C CA . LYS A 1 104 ? 17.126 4.852 -6.759 1.00 88.00 104 LYS A CA 1
ATOM 814 C C . LYS A 1 104 ? 18.178 3.966 -7.424 1.00 88.00 104 LYS A C 1
ATOM 816 O O . LYS A 1 104 ? 19.024 4.491 -8.132 1.00 88.00 104 LYS A O 1
ATOM 821 N N . ILE A 1 105 ? 18.153 2.661 -7.151 1.00 86.00 105 ILE A N 1
ATOM 822 C 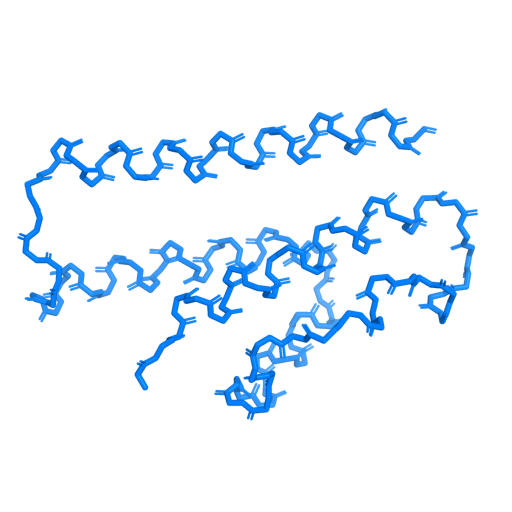CA . ILE A 1 105 ? 19.103 1.685 -7.708 1.00 86.00 105 ILE A CA 1
ATOM 823 C C . ILE A 1 105 ? 18.631 1.180 -9.080 1.00 86.00 105 ILE A C 1
ATOM 825 O O . ILE A 1 105 ? 19.456 0.785 -9.898 1.00 86.00 105 ILE A O 1
ATOM 829 N N . SER A 1 106 ? 17.318 1.183 -9.330 1.00 77.38 106 SER A N 1
ATOM 830 C CA . SER A 1 106 ? 16.737 0.797 -10.625 1.00 77.38 106 SER A CA 1
ATOM 831 C C . SER A 1 106 ? 16.924 1.857 -11.727 1.00 77.38 106 SER A C 1
ATOM 833 O O . SER A 1 106 ? 16.800 1.537 -12.909 1.00 77.38 106 SER A O 1
ATOM 835 N N . THR A 1 107 ? 17.213 3.111 -11.347 1.00 56.38 107 THR A N 1
ATOM 836 C CA . THR A 1 107 ? 17.518 4.231 -12.266 1.00 56.38 107 THR A CA 1
ATOM 837 C C . THR A 1 107 ? 18.982 4.215 -12.698 1.00 56.38 107 THR A C 1
ATOM 839 O O . THR A 1 107 ? 19.240 4.454 -13.900 1.00 56.38 107 THR A O 1
#

Organism: NCBI:txid327968

pLDDT: mean 83.22, std 12.48, range [53.12, 96.19]

Sequence (107 aa):
QQVLVRLFSLLHAVALADIEDCTSRDVTSVAAFKYELVDATALDSESLRAVKRSQAKVELVFQWIQQLIVENIDNNVLRIPSPLLSRAFQEIANGMVAFHESMKIST

Foldseek 3Di:
DCVLQQLVLQLVLVLQQLLQCLPDPDSVPRCSVVDDGDPPVPPDPVLVVCLVPDPPNNVVSLVVSVVVVVVCVVVVVDPDDPVVVVVVVVVSVVVVVVSVVSSVVSD

Radius of gyration: 15.06 Å; chains: 1; bounding box: 34×22×46 Å